Protein AF-A0A8J2PVM7-F1 (afdb_monomer_lite)

Organism: NCBI:txid39272

Radius of gyration: 20.62 Å; chains: 1; bounding box: 39×61×53 Å

Foldseek 3Di:
DDDDDPDDFFFKKWKWFDDDPDDDPDPDPDDPDPDPQDPQLLVCVVVVPPPSVCVVPVLCVDDDDPVCPVVNVVSVVSVVVSVVVVLVCVVDDPPWDWDDDDRMTMTTDGPQVVRPPHDDFQDKDWDAPDPVSPDIDITTGHDMGTD

pLDDT: mean 78.91, std 15.18, range [33.22, 93.75]

Sequence (147 aa):
MKKQLPTINKENVIVFPAPRHDRAPFFVPHRIGSSMVPPEVRESFRQQSLRLLLKLHPSLLQELYSGNYVNRFKISLWFEEVQNEIMRSEYDLQGVVLQSSEDCYSITVPGLKEFHPPVRTGDIVNIYRSPNYKEMFEGPIKKIILD

Secondary structure (DS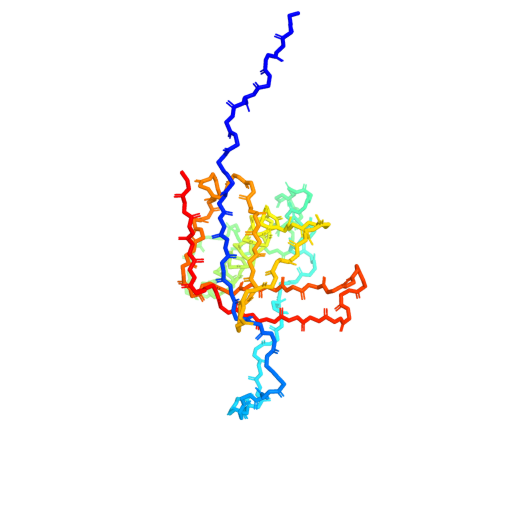SP, 8-state):
----------EEEEEEE---S-------S-PPPS----HHHHHHHHTT-HHHHHHH-GGGGSPP-HHHHHHHHHHHHHHHHHHHHHHHHTT---SPPPEEETTEEEEEEETGGGSSSPP-TT-EEEEESSTT--SEEEEE--EEE--

Structure (mmCIF, N/CA/C/O backbone):
data_AF-A0A8J2PVM7-F1
#
_entry.id   AF-A0A8J2PVM7-F1
#
loop_
_atom_site.group_PDB
_atom_site.id
_atom_site.type_symbol
_atom_site.label_atom_id
_atom_site.label_alt_id
_atom_site.label_comp_id
_atom_site.label_asym_id
_atom_site.label_entity_id
_atom_site.label_seq_id
_atom_site.pdbx_PDB_ins_code
_atom_site.Cartn_x
_atom_site.Cartn_y
_atom_site.Cartn_z
_atom_site.occupancy
_atom_site.B_iso_or_equiv
_atom_site.auth_seq_id
_atom_site.auth_comp_id
_atom_site.auth_asym_id
_atom_site.auth_atom_id
_atom_site.pdbx_PDB_model_num
ATOM 1 N N . MET A 1 1 ? -1.411 35.392 10.526 1.00 38.38 1 MET A N 1
ATOM 2 C CA . MET A 1 1 ? -2.775 34.879 10.265 1.00 38.38 1 MET A CA 1
ATOM 3 C C . MET A 1 1 ? -2.869 33.481 10.854 1.00 38.38 1 MET A C 1
ATOM 5 O O . MET A 1 1 ? -2.134 32.607 10.415 1.00 38.38 1 MET A O 1
ATOM 9 N N . LYS A 1 2 ? -3.670 33.290 11.909 1.00 33.22 2 LYS A N 1
ATOM 10 C CA . LYS A 1 2 ? -3.870 31.978 12.540 1.00 33.22 2 LYS A CA 1
ATOM 11 C C . LYS A 1 2 ? -4.691 31.117 11.575 1.00 33.22 2 LYS A C 1
ATOM 13 O O . LYS A 1 2 ? -5.860 31.417 11.361 1.00 33.22 2 LYS A O 1
ATOM 18 N N . LYS A 1 3 ? -4.079 30.104 10.954 1.00 36.62 3 LYS A N 1
ATOM 19 C CA . LYS A 1 3 ? -4.833 29.071 10.234 1.00 36.62 3 LYS A CA 1
ATOM 20 C C . LYS A 1 3 ? -5.596 28.270 11.289 1.00 36.62 3 LYS A C 1
ATOM 22 O O . LYS A 1 3 ? -4.975 27.650 12.148 1.00 36.62 3 LYS A O 1
ATOM 27 N N . GLN A 1 4 ? -6.922 28.374 11.273 1.00 35.84 4 GLN A N 1
ATOM 28 C CA . GLN A 1 4 ? -7.790 27.478 12.030 1.00 35.84 4 GLN A CA 1
ATOM 29 C C . GLN A 1 4 ? -7.511 26.045 11.563 1.00 35.84 4 GLN A C 1
ATOM 31 O O . GLN A 1 4 ? -7.456 25.791 10.359 1.00 35.84 4 GLN A O 1
ATOM 36 N N . LEU A 1 5 ? -7.289 25.141 12.520 1.00 36.78 5 LEU A N 1
ATOM 37 C CA . LEU A 1 5 ? -7.295 23.706 12.256 1.00 36.78 5 LEU A CA 1
ATOM 38 C C . LEU A 1 5 ? -8.677 23.313 11.710 1.00 36.78 5 LEU A C 1
ATOM 40 O O . LEU A 1 5 ? -9.678 23.832 12.214 1.00 36.78 5 LEU A O 1
ATOM 44 N N . PRO A 1 6 ? -8.768 22.407 10.723 1.00 35.31 6 PRO A N 1
ATOM 45 C CA . PRO A 1 6 ? -10.048 21.830 10.359 1.00 35.31 6 PRO A CA 1
ATOM 46 C C . PRO A 1 6 ? -10.500 20.902 11.494 1.00 35.31 6 PRO A C 1
ATOM 48 O O . PRO A 1 6 ? -10.046 19.771 11.625 1.00 35.31 6 PRO A O 1
ATOM 51 N N . THR A 1 7 ? -11.385 21.408 12.348 1.00 42.44 7 THR A N 1
ATOM 52 C CA . THR A 1 7 ? -12.120 20.608 13.326 1.00 42.44 7 THR A CA 1
ATOM 53 C C . THR A 1 7 ? -13.313 19.966 12.631 1.00 42.44 7 THR A C 1
ATOM 55 O O . THR A 1 7 ? -14.337 20.627 12.515 1.00 42.44 7 THR A O 1
ATOM 58 N N . ILE A 1 8 ? -13.199 18.699 12.216 1.00 37.78 8 ILE A N 1
ATOM 59 C CA . ILE A 1 8 ? -14.285 17.705 12.303 1.00 37.78 8 ILE A CA 1
ATOM 60 C C . ILE A 1 8 ? -13.635 16.324 12.508 1.00 37.78 8 ILE A C 1
ATOM 62 O O . ILE A 1 8 ? -13.218 15.677 11.551 1.00 37.78 8 ILE A O 1
ATOM 66 N N . ASN A 1 9 ? -13.560 15.869 13.763 1.00 45.38 9 ASN A N 1
ATOM 67 C CA . ASN A 1 9 ? -13.312 14.465 14.096 1.00 45.38 9 ASN A CA 1
ATOM 68 C C . ASN A 1 9 ? -14.478 13.631 13.548 1.00 45.38 9 ASN A C 1
ATOM 70 O O . ASN A 1 9 ? -15.544 13.590 14.156 1.00 45.38 9 ASN A O 1
ATOM 74 N N . LYS A 1 10 ? -14.295 13.003 12.385 1.00 49.62 10 LYS A N 1
ATOM 75 C CA . LYS A 1 10 ? -15.110 11.859 11.958 1.00 49.62 10 LYS A CA 1
ATOM 76 C C . LYS A 1 10 ? -14.276 10.618 12.206 1.00 49.62 10 LYS A C 1
ATOM 78 O O . LYS A 1 10 ? -13.448 10.234 11.378 1.00 49.62 10 LYS A O 1
ATOM 83 N N . GLU A 1 11 ? -14.412 10.086 13.406 1.00 58.69 11 GLU A N 1
ATOM 84 C CA . GLU A 1 11 ? -13.709 8.899 13.860 1.00 58.69 11 GLU A CA 1
ATOM 85 C C . GLU A 1 11 ? -14.393 7.681 13.236 1.00 58.69 11 GLU A C 1
ATOM 87 O O . GLU A 1 11 ? -15.442 7.241 13.683 1.00 58.69 11 GLU A O 1
ATOM 92 N N . ASN A 1 12 ? -13.835 7.144 12.149 1.00 74.06 12 ASN A N 1
ATOM 93 C CA . ASN A 1 12 ? -14.433 5.969 11.516 1.00 74.06 12 ASN A CA 1
ATOM 94 C C . ASN A 1 12 ? -13.928 4.721 12.236 1.00 74.06 12 ASN A C 1
ATOM 96 O O . ASN A 1 12 ? -12.720 4.560 12.421 1.00 74.06 12 ASN A O 1
ATOM 100 N N . VAL A 1 13 ? -14.837 3.828 12.620 1.00 78.12 13 VAL A N 1
ATOM 101 C CA . VAL A 1 13 ? -14.477 2.607 13.344 1.00 78.12 13 VAL A CA 1
ATOM 102 C C . VAL A 1 13 ? -14.415 1.438 12.373 1.00 78.12 13 VAL A C 1
ATOM 104 O O . VAL A 1 13 ? -15.412 1.073 11.745 1.00 78.12 13 VAL A O 1
ATOM 107 N N . ILE A 1 14 ? -13.239 0.827 12.264 1.00 81.88 14 ILE A N 1
ATOM 108 C CA . ILE A 1 14 ? -13.032 -0.406 11.504 1.00 81.88 14 ILE A CA 1
ATOM 109 C C . ILE A 1 14 ? -13.081 -1.573 12.476 1.00 81.88 14 ILE A C 1
ATOM 111 O O . ILE A 1 14 ? -12.391 -1.558 13.492 1.00 81.88 14 ILE A O 1
ATOM 115 N N . VAL A 1 15 ? -13.873 -2.592 12.146 1.00 82.81 15 VAL A N 1
ATOM 116 C CA . VAL A 1 15 ? -14.014 -3.818 12.934 1.00 82.81 15 VAL A CA 1
ATOM 117 C C . VAL A 1 15 ? -13.498 -5.007 12.132 1.00 82.81 15 VAL A C 1
ATOM 119 O O . VAL A 1 15 ? -13.909 -5.218 10.988 1.00 82.81 15 VAL A O 1
ATOM 122 N N . PHE A 1 16 ? -12.648 -5.821 12.744 1.00 84.56 16 PHE A N 1
ATOM 123 C CA . PHE A 1 16 ? -12.060 -7.028 12.160 1.00 84.56 16 PHE A CA 1
ATOM 124 C C . PHE A 1 16 ? -12.048 -8.161 13.202 1.00 84.56 16 PHE A C 1
ATOM 126 O O . PHE A 1 16 ? -12.155 -7.896 14.401 1.00 84.56 16 PHE A O 1
ATOM 133 N N . PRO A 1 17 ? -12.008 -9.442 12.787 1.00 79.50 17 PRO A N 1
ATOM 134 C CA . PRO A 1 17 ? -12.032 -10.553 13.734 1.00 79.50 17 PRO A CA 1
ATOM 135 C C . PRO A 1 17 ? -10.797 -10.523 14.634 1.00 79.50 17 PRO A C 1
ATOM 137 O O . PRO A 1 17 ? -9.712 -10.165 14.183 1.00 79.50 17 PRO A O 1
ATOM 140 N N . ALA A 1 18 ? -10.949 -10.935 15.889 1.00 74.62 18 ALA A N 1
ATOM 141 C CA . ALA A 1 18 ? -9.801 -11.180 16.747 1.00 74.62 18 ALA A CA 1
ATOM 142 C C . ALA A 1 18 ? -8.986 -12.384 16.214 1.00 74.62 18 ALA A C 1
ATOM 144 O O . ALA A 1 18 ? -9.563 -13.284 15.588 1.00 74.62 18 ALA A O 1
ATOM 145 N N . PRO A 1 19 ? -7.663 -12.438 16.460 1.00 70.44 19 PRO A N 1
ATOM 146 C CA . PRO A 1 19 ? -6.827 -13.585 16.155 1.00 70.44 19 PRO A CA 1
ATOM 147 C C . PRO A 1 19 ? -7.414 -14.846 16.769 1.00 70.44 19 PRO A C 1
ATOM 149 O O . PRO A 1 19 ? -7.442 -15.010 17.986 1.00 70.44 19 PRO A O 1
ATOM 152 N N . ARG A 1 20 ? -7.872 -15.756 15.912 1.00 61.69 20 ARG A N 1
ATOM 153 C CA . ARG A 1 20 ? -8.180 -17.127 16.307 1.00 61.69 20 ARG A CA 1
ATOM 154 C C . ARG A 1 20 ? -6.917 -17.955 16.097 1.00 61.69 20 ARG A C 1
ATOM 156 O O . ARG A 1 20 ? -6.268 -17.845 15.060 1.00 61.69 20 ARG A O 1
ATOM 163 N N . HIS A 1 21 ? -6.560 -18.779 17.079 1.00 54.72 21 HIS A N 1
ATOM 164 C CA . HIS A 1 21 ? -5.420 -19.699 16.971 1.00 54.72 21 HIS A CA 1
ATOM 165 C C . HIS A 1 21 ? -5.653 -20.841 15.964 1.00 54.72 21 HIS A C 1
ATOM 167 O O . HIS A 1 21 ? -4.729 -21.604 15.674 1.00 54.72 21 HIS A O 1
ATOM 173 N N . ASP A 1 22 ? -6.850 -20.925 15.386 1.00 51.88 22 ASP A N 1
ATOM 174 C CA . ASP A 1 22 ? -7.197 -21.907 14.372 1.00 51.88 22 ASP A CA 1
ATOM 175 C C . ASP A 1 22 ? -6.593 -21.506 13.027 1.00 51.88 22 ASP A C 1
ATOM 177 O O . ASP A 1 22 ? -7.135 -20.702 12.264 1.00 51.88 22 ASP A O 1
ATOM 181 N N . ARG A 1 23 ? -5.424 -22.077 12.728 1.00 50.75 23 ARG A N 1
ATOM 182 C CA . ARG A 1 23 ? -4.840 -22.000 11.390 1.00 50.75 23 ARG A CA 1
ATOM 183 C C . ARG A 1 23 ? -5.774 -22.726 10.427 1.00 50.75 23 ARG A C 1
ATOM 185 O O . ARG A 1 23 ? -5.920 -23.944 10.514 1.00 50.75 23 ARG A O 1
ATOM 192 N N . ALA A 1 24 ? -6.377 -21.991 9.496 1.00 51.09 24 ALA A N 1
ATOM 193 C CA . ALA A 1 24 ? -7.080 -22.609 8.381 1.00 51.09 24 ALA A CA 1
ATOM 194 C C . ALA A 1 24 ? -6.134 -23.595 7.662 1.00 51.09 24 ALA A C 1
ATOM 196 O O . ALA A 1 24 ? -4.955 -23.267 7.469 1.00 51.09 24 ALA A O 1
ATOM 197 N N . PRO A 1 25 ? -6.608 -24.794 7.277 1.00 53.03 25 PRO A N 1
ATOM 198 C CA . PRO A 1 25 ? -5.797 -25.741 6.530 1.00 53.03 25 PRO A CA 1
ATOM 199 C C . PRO A 1 25 ? -5.263 -25.078 5.257 1.00 53.03 25 PRO A C 1
ATOM 201 O O . PRO A 1 25 ? -5.976 -24.411 4.506 1.00 53.03 25 PRO A O 1
ATOM 204 N N . PHE A 1 26 ? -3.956 -25.204 5.070 1.00 55.84 26 PHE A N 1
ATOM 205 C CA . PHE A 1 26 ? -3.198 -24.479 4.064 1.00 55.84 26 PHE A CA 1
ATOM 206 C C . PHE A 1 26 ? -3.164 -25.301 2.770 1.00 55.84 26 PHE A C 1
ATOM 208 O O . PHE A 1 26 ? -2.417 -26.269 2.675 1.00 55.84 26 PHE A O 1
ATOM 215 N N . PHE A 1 27 ? -3.987 -24.946 1.779 1.00 61.53 27 PHE A N 1
ATOM 216 C CA . PHE A 1 27 ? -4.121 -25.729 0.537 1.00 61.53 27 PHE A CA 1
ATOM 217 C C . PHE A 1 27 ? -3.151 -25.326 -0.585 1.00 61.53 27 PHE A C 1
ATOM 219 O O . PHE A 1 27 ? -3.078 -26.012 -1.601 1.00 61.53 27 PHE A O 1
ATOM 226 N N . VAL A 1 28 ? -2.404 -24.225 -0.433 1.00 57.75 28 VAL A N 1
ATOM 227 C CA . VAL A 1 28 ? -1.534 -23.692 -1.496 1.00 57.75 28 VAL A CA 1
ATOM 228 C C . VAL A 1 28 ? -0.068 -23.748 -1.055 1.00 57.75 28 VAL A C 1
ATOM 230 O O . VAL A 1 28 ? 0.381 -22.842 -0.361 1.00 57.75 28 VAL A O 1
ATOM 233 N N . PRO A 1 29 ? 0.705 -24.775 -1.452 1.00 55.66 29 PRO A N 1
ATOM 234 C CA . PRO A 1 29 ? 2.073 -24.990 -0.972 1.00 55.66 29 PRO A CA 1
ATOM 235 C C . PRO A 1 29 ? 3.080 -23.931 -1.443 1.00 55.66 29 PRO A C 1
ATOM 237 O O . PRO A 1 29 ? 4.144 -23.807 -0.848 1.00 55.66 29 PRO A O 1
ATOM 240 N N . HIS A 1 30 ? 2.767 -23.169 -2.495 1.00 52.44 30 HIS A N 1
ATOM 241 C CA . HIS A 1 30 ? 3.607 -22.081 -2.998 1.00 52.44 30 HIS A CA 1
ATOM 242 C C . HIS A 1 30 ? 2.803 -20.787 -3.058 1.00 52.44 30 HIS A C 1
ATOM 244 O O . HIS A 1 30 ? 1.966 -20.598 -3.940 1.00 52.44 30 HIS A O 1
ATOM 250 N N . ARG A 1 31 ? 3.076 -19.877 -2.122 1.00 54.78 31 ARG A N 1
ATOM 251 C CA . ARG A 1 31 ? 2.645 -18.486 -2.257 1.00 54.78 31 ARG A CA 1
ATOM 252 C C . ARG A 1 31 ? 3.566 -17.810 -3.262 1.00 54.78 31 ARG A C 1
ATOM 254 O O . ARG A 1 31 ? 4.782 -17.984 -3.193 1.00 54.78 31 ARG A O 1
ATOM 261 N N . ILE A 1 32 ? 2.990 -17.052 -4.190 1.00 56.12 32 ILE A N 1
ATOM 262 C CA . ILE A 1 32 ? 3.765 -16.114 -5.005 1.00 56.12 32 ILE A CA 1
ATOM 263 C C . ILE A 1 32 ? 4.515 -15.219 -4.008 1.00 56.12 32 ILE A C 1
ATOM 265 O O . ILE A 1 32 ? 3.893 -14.650 -3.111 1.00 56.12 32 ILE A O 1
ATOM 269 N N . GLY A 1 33 ? 5.848 -15.200 -4.080 1.00 56.50 33 GLY A N 1
ATOM 270 C CA . GLY A 1 33 ? 6.675 -14.426 -3.153 1.00 56.50 33 GLY A CA 1
ATOM 271 C C . GLY A 1 33 ? 6.328 -12.935 -3.190 1.00 56.50 33 GLY A C 1
ATOM 272 O O . GLY A 1 33 ? 5.787 -12.443 -4.181 1.00 56.50 33 GLY A O 1
ATOM 273 N N . SER A 1 34 ? 6.649 -12.216 -2.111 1.00 58.75 34 SER A N 1
ATOM 274 C CA . SER A 1 34 ? 6.440 -10.766 -2.022 1.00 58.75 34 SER A CA 1
ATOM 275 C C . SER A 1 34 ? 7.174 -10.058 -3.169 1.00 58.75 34 SER A C 1
ATOM 277 O O . SER A 1 34 ? 8.400 -10.080 -3.217 1.00 58.75 34 SER A O 1
ATOM 279 N N . SER A 1 35 ? 6.402 -9.496 -4.105 1.00 57.41 35 SER A N 1
ATOM 280 C CA . SER A 1 35 ? 6.769 -8.513 -5.141 1.00 57.41 35 SER A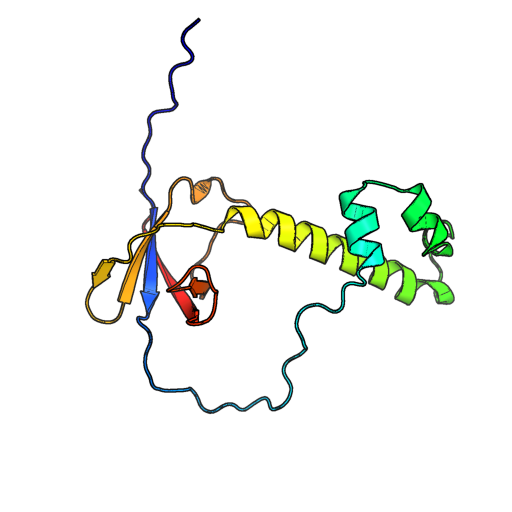 CA 1
ATOM 281 C C . SER A 1 35 ? 8.217 -8.569 -5.675 1.00 57.41 35 SER A C 1
ATOM 283 O O . SER A 1 35 ? 9.133 -7.963 -5.117 1.00 57.41 35 SER A O 1
ATOM 285 N N . MET A 1 36 ? 8.410 -9.201 -6.839 1.00 71.06 36 MET A N 1
ATOM 286 C CA . MET A 1 36 ? 9.674 -9.258 -7.600 1.00 71.06 36 MET A CA 1
ATOM 287 C C . MET A 1 36 ? 10.034 -7.930 -8.307 1.00 71.06 36 MET A C 1
ATOM 289 O O . MET A 1 36 ? 10.473 -7.947 -9.459 1.00 71.06 36 MET A O 1
ATOM 293 N N . VAL A 1 37 ? 9.799 -6.772 -7.679 1.00 84.31 37 VAL A N 1
ATOM 294 C CA . VAL A 1 37 ? 10.220 -5.482 -8.251 1.00 84.31 37 VAL A CA 1
ATOM 295 C C . VAL A 1 37 ? 11.741 -5.355 -8.092 1.00 84.31 37 VAL A C 1
ATOM 297 O O . VAL A 1 37 ? 12.215 -5.371 -6.951 1.00 84.31 37 VAL A O 1
ATOM 300 N N . PRO A 1 38 ? 12.515 -5.201 -9.183 1.00 88.75 38 PRO A N 1
ATOM 301 C CA . PRO A 1 38 ? 13.960 -5.048 -9.091 1.00 88.75 38 PRO A CA 1
ATOM 302 C C . PRO A 1 38 ? 14.354 -3.803 -8.275 1.00 88.75 38 PRO A C 1
ATOM 304 O O . PRO A 1 38 ? 13.728 -2.746 -8.440 1.00 88.75 38 PRO A O 1
ATOM 307 N N . PRO A 1 39 ? 15.389 -3.880 -7.417 1.00 87.94 39 PRO A N 1
ATOM 308 C CA . PRO A 1 39 ? 15.852 -2.744 -6.618 1.00 87.94 39 PRO A CA 1
ATOM 309 C C . PRO A 1 39 ? 16.183 -1.505 -7.456 1.00 87.94 39 PRO A C 1
ATOM 311 O O . PRO A 1 39 ? 15.933 -0.378 -7.034 1.00 87.94 39 PRO A O 1
ATOM 314 N N . GLU A 1 40 ? 16.694 -1.702 -8.667 1.00 86.88 40 GLU A N 1
ATOM 315 C CA . GLU A 1 40 ? 17.076 -0.628 -9.577 1.00 86.88 40 GLU A CA 1
ATOM 316 C C . GLU A 1 40 ? 15.858 0.156 -10.078 1.00 86.88 40 GLU A C 1
ATOM 318 O O . GLU A 1 40 ? 15.928 1.375 -10.235 1.00 86.88 40 GLU A O 1
ATOM 323 N N . VAL A 1 41 ? 14.720 -0.520 -10.278 1.00 87.31 41 VAL A N 1
ATOM 324 C CA . VAL A 1 41 ? 13.458 0.129 -10.659 1.00 87.31 41 VAL A CA 1
ATOM 325 C C . VAL A 1 41 ? 12.947 0.985 -9.504 1.00 87.31 41 VAL A C 1
ATOM 327 O O . VAL A 1 41 ? 12.600 2.148 -9.716 1.00 87.31 41 VAL A O 1
ATOM 330 N N . ARG A 1 42 ? 12.994 0.461 -8.271 1.00 88.38 42 ARG A N 1
ATOM 331 C CA . ARG A 1 42 ? 12.627 1.212 -7.055 1.00 88.38 42 ARG A CA 1
ATOM 332 C C . ARG A 1 42 ? 13.478 2.462 -6.890 1.00 88.38 42 ARG A C 1
ATOM 334 O O . ARG A 1 42 ? 12.948 3.533 -6.607 1.00 88.38 42 ARG A O 1
ATOM 341 N N . GLU A 1 43 ? 14.784 2.338 -7.096 1.00 88.38 43 GLU A N 1
ATOM 342 C CA . GLU A 1 43 ? 15.697 3.470 -6.978 1.00 88.38 43 GLU A CA 1
ATOM 343 C C . GLU A 1 43 ? 15.479 4.496 -8.094 1.00 88.38 43 GLU A C 1
ATOM 345 O O . GLU A 1 43 ? 15.439 5.696 -7.831 1.00 88.38 43 GLU A O 1
ATOM 350 N N . SER A 1 44 ? 15.233 4.041 -9.328 1.00 89.12 44 SER A N 1
ATOM 351 C CA . SER A 1 44 ? 14.887 4.931 -10.443 1.00 89.12 44 SER A CA 1
ATOM 352 C C . SER A 1 44 ? 13.622 5.745 -10.167 1.00 89.12 44 SER A C 1
ATOM 354 O O . SER A 1 44 ? 13.579 6.938 -10.480 1.00 89.12 44 SER A O 1
ATOM 356 N N . PHE A 1 45 ? 12.627 5.118 -9.529 1.00 87.25 45 PHE A N 1
ATOM 357 C CA . PHE A 1 45 ? 11.384 5.760 -9.127 1.00 87.25 45 PHE A CA 1
ATOM 358 C C . PHE A 1 45 ? 11.616 6.775 -8.004 1.00 87.25 45 PHE A C 1
ATOM 360 O O . PHE A 1 45 ? 11.199 7.925 -8.121 1.00 87.25 45 PHE A O 1
ATOM 367 N N . ARG A 1 46 ? 12.353 6.381 -6.955 1.00 86.88 46 ARG A N 1
ATOM 368 C CA . ARG A 1 46 ? 12.712 7.244 -5.817 1.00 86.88 46 ARG A CA 1
ATOM 369 C C . ARG A 1 46 ? 13.459 8.502 -6.262 1.00 86.88 46 ARG A C 1
ATOM 371 O O . ARG A 1 46 ? 13.178 9.587 -5.769 1.00 86.88 46 ARG A O 1
ATOM 378 N N . GLN A 1 47 ? 14.396 8.357 -7.197 1.00 89.44 47 GLN A N 1
ATOM 379 C CA . GLN A 1 47 ? 15.185 9.465 -7.742 1.00 89.44 47 GLN A CA 1
ATOM 380 C C . GLN A 1 47 ? 14.445 10.274 -8.819 1.00 89.44 47 GLN A C 1
ATOM 382 O O . GLN A 1 47 ? 14.998 11.256 -9.311 1.00 89.44 47 GLN A O 1
ATOM 387 N N . GLN A 1 48 ? 13.247 9.844 -9.242 1.00 85.94 48 GLN A N 1
ATOM 388 C CA . GLN A 1 48 ? 12.507 10.408 -10.380 1.00 85.94 48 GLN A CA 1
ATOM 389 C C . GLN A 1 48 ? 13.379 10.545 -11.650 1.00 85.94 48 GLN A C 1
ATOM 391 O O . GLN A 1 48 ? 13.249 11.486 -12.435 1.00 85.94 48 GLN A O 1
ATOM 396 N N . SER A 1 49 ? 14.303 9.599 -11.862 1.00 88.50 49 SER A N 1
ATOM 397 C CA . SER A 1 49 ? 15.345 9.702 -12.888 1.00 88.50 49 SER A CA 1
ATOM 398 C C . SER A 1 49 ? 14.984 8.919 -14.144 1.00 88.50 49 SER A C 1
ATOM 400 O O . SER A 1 49 ? 15.344 7.750 -14.318 1.00 88.50 49 SER A O 1
ATOM 402 N N . LEU A 1 50 ? 14.336 9.609 -15.083 1.00 85.12 50 LEU A N 1
ATOM 403 C CA . LEU A 1 50 ? 14.032 9.063 -16.407 1.00 85.12 50 LEU A CA 1
ATOM 404 C C . LEU A 1 50 ? 15.306 8.609 -17.142 1.00 85.12 50 LEU A C 1
ATOM 406 O O . LEU A 1 50 ? 15.308 7.584 -17.814 1.00 85.12 50 LEU A O 1
ATOM 410 N N . ARG A 1 51 ? 16.434 9.307 -16.960 1.00 86.56 51 ARG A N 1
ATOM 411 C CA . ARG A 1 51 ? 17.719 8.928 -17.571 1.00 86.56 51 ARG A CA 1
ATOM 412 C C . ARG A 1 51 ? 18.238 7.580 -17.062 1.00 86.56 51 ARG A C 1
ATOM 414 O O . ARG A 1 51 ? 18.734 6.787 -17.862 1.00 86.56 51 ARG A O 1
ATOM 421 N N . LEU A 1 52 ? 18.163 7.330 -15.754 1.00 86.75 52 LEU A N 1
ATOM 422 C CA . LEU A 1 52 ? 18.604 6.064 -15.161 1.00 86.75 52 LEU A CA 1
ATOM 423 C C . LEU A 1 52 ? 17.698 4.920 -15.616 1.00 86.75 52 LEU A C 1
ATOM 425 O O . LEU A 1 52 ? 18.194 3.876 -16.035 1.00 86.75 52 LEU A O 1
ATOM 429 N N . LEU A 1 53 ? 16.388 5.161 -15.631 1.00 85.38 53 LEU A N 1
ATOM 430 C CA . LEU A 1 53 ? 15.411 4.208 -16.136 1.00 85.38 53 LEU A CA 1
ATOM 431 C C . LEU A 1 53 ? 15.688 3.819 -17.596 1.00 85.38 53 LEU A C 1
ATOM 433 O O . LEU A 1 53 ? 15.781 2.638 -17.915 1.00 85.38 53 LEU A O 1
ATOM 437 N N . LEU A 1 54 ? 15.877 4.800 -18.479 1.00 88.62 54 LEU A N 1
ATOM 438 C CA . LEU A 1 54 ? 16.143 4.541 -19.895 1.00 88.62 54 LEU A CA 1
ATOM 439 C C . LEU A 1 54 ? 17.490 3.851 -20.139 1.00 88.62 54 LEU A C 1
ATOM 441 O O . LEU A 1 54 ? 17.620 3.087 -21.092 1.00 88.62 54 LEU A O 1
ATOM 445 N N . LYS A 1 55 ? 18.480 4.081 -19.268 1.00 89.50 55 LYS A N 1
ATOM 446 C CA . LYS A 1 55 ? 19.758 3.359 -19.302 1.00 89.50 55 LYS A CA 1
ATOM 447 C C . LYS A 1 55 ? 19.577 1.871 -18.979 1.00 89.50 55 LYS A C 1
ATOM 449 O O . LYS A 1 55 ? 20.229 1.042 -19.604 1.00 89.50 55 LYS A O 1
ATOM 454 N N . LEU A 1 56 ? 18.722 1.542 -18.010 1.00 87.50 56 LEU A N 1
ATOM 455 C CA . LEU A 1 56 ? 18.445 0.160 -17.597 1.00 87.50 56 LEU A CA 1
ATOM 456 C C . LEU A 1 56 ? 17.481 -0.556 -18.552 1.00 87.50 56 LEU A C 1
ATOM 458 O O . LEU A 1 56 ? 17.610 -1.754 -18.800 1.00 87.50 56 LEU A O 1
ATOM 462 N N . HIS A 1 57 ? 16.518 0.184 -19.096 1.00 89.25 57 HIS A N 1
ATOM 463 C CA . HIS A 1 57 ? 15.424 -0.342 -19.899 1.00 89.25 57 HIS A CA 1
ATOM 464 C C . HIS A 1 57 ? 15.255 0.447 -21.207 1.00 89.25 57 HIS A C 1
ATOM 466 O O . HIS A 1 57 ? 14.264 1.161 -21.391 1.00 89.25 57 HIS A O 1
ATOM 472 N N . PRO A 1 58 ? 16.183 0.288 -22.169 1.00 88.06 58 PRO A N 1
ATOM 473 C CA . PRO A 1 58 ? 16.149 1.027 -23.433 1.00 88.06 58 PRO A CA 1
ATOM 474 C C . PRO A 1 58 ? 14.919 0.702 -24.291 1.00 88.06 58 PRO A C 1
ATOM 476 O O . PRO A 1 58 ? 14.509 1.517 -25.115 1.00 88.06 58 PRO A O 1
ATOM 479 N N . SER A 1 59 ? 14.272 -0.451 -24.075 1.00 85.31 59 SER A N 1
ATOM 480 C CA . SER A 1 59 ? 13.033 -0.827 -24.768 1.00 85.31 59 SER A CA 1
ATOM 481 C C . SER A 1 59 ? 11.873 0.140 -24.520 1.00 85.31 59 SER A C 1
ATOM 483 O O . SER A 1 59 ? 10.915 0.126 -25.283 1.00 85.31 59 SER A O 1
ATOM 485 N N . LEU A 1 60 ? 11.940 0.978 -23.479 1.00 86.25 60 LEU A N 1
ATOM 486 C CA . LEU A 1 60 ? 10.935 2.012 -23.222 1.00 86.25 60 LEU A CA 1
ATOM 487 C C . LEU A 1 60 ? 10.948 3.139 -24.268 1.00 86.25 60 LEU A C 1
ATOM 489 O O . LEU A 1 60 ? 9.917 3.775 -24.458 1.00 86.25 60 LEU A O 1
ATOM 493 N N . LEU A 1 61 ? 12.078 3.366 -24.953 1.00 87.81 61 LEU A N 1
ATOM 494 C CA . LEU A 1 61 ? 12.194 4.349 -26.044 1.00 87.81 61 LEU A CA 1
ATOM 495 C C . LEU A 1 61 ? 11.707 3.816 -27.392 1.00 87.81 61 LEU A C 1
ATOM 497 O O . LEU A 1 61 ? 11.504 4.589 -28.322 1.00 87.81 61 LEU A O 1
ATOM 501 N N . GLN A 1 62 ? 11.571 2.499 -27.519 1.00 88.81 62 GLN A N 1
ATOM 502 C CA . GLN A 1 62 ? 11.144 1.868 -28.758 1.00 88.81 62 GLN A CA 1
ATOM 503 C C . GLN A 1 62 ? 9.620 1.898 -28.857 1.00 88.81 62 GLN A C 1
ATOM 505 O O . GLN A 1 62 ? 8.920 1.723 -27.855 1.00 88.81 62 GLN A O 1
ATOM 510 N N . GLU A 1 63 ? 9.094 2.041 -30.073 1.00 90.94 63 GLU A N 1
ATOM 511 C CA . GLU A 1 63 ? 7.669 1.823 -30.331 1.00 90.94 63 GLU A CA 1
ATOM 512 C C . GLU A 1 63 ? 7.242 0.427 -29.866 1.00 90.94 63 GLU A C 1
ATOM 514 O O . GLU A 1 63 ? 8.052 -0.498 -29.784 1.00 90.94 63 GLU A O 1
ATOM 519 N N . LEU A 1 64 ? 5.979 0.279 -29.470 1.00 92.06 64 LEU A N 1
ATOM 520 C CA . LEU A 1 64 ? 5.474 -0.998 -28.979 1.00 92.06 64 LEU A CA 1
ATOM 521 C C . LEU A 1 64 ? 5.312 -1.966 -30.158 1.00 92.06 64 LEU A C 1
ATOM 523 O O . LEU A 1 64 ? 4.566 -1.685 -31.090 1.00 92.06 64 LEU A O 1
ATOM 527 N N . TYR A 1 65 ? 5.966 -3.122 -30.092 1.00 93.56 65 TYR A N 1
ATOM 528 C CA . TYR A 1 65 ? 5.800 -4.219 -31.045 1.00 93.56 65 TYR A CA 1
ATOM 529 C C . TYR A 1 65 ? 5.812 -5.564 -30.313 1.00 93.56 65 TYR A C 1
ATOM 531 O O . TYR A 1 65 ? 6.187 -5.658 -29.144 1.00 93.56 65 TYR A O 1
ATOM 539 N N . SER A 1 66 ? 5.406 -6.634 -30.996 1.00 93.75 66 SER A N 1
ATOM 540 C CA . SER A 1 66 ? 5.254 -7.969 -30.394 1.00 93.75 66 SER A CA 1
ATOM 541 C C . SER A 1 66 ? 6.503 -8.452 -29.642 1.00 93.75 66 SER A C 1
ATOM 543 O O . SER A 1 66 ? 6.383 -9.038 -28.569 1.00 93.75 66 SER A O 1
ATOM 545 N N . GLY A 1 67 ? 7.699 -8.151 -30.155 1.00 92.56 67 GLY A N 1
ATOM 546 C CA . GLY A 1 67 ? 8.969 -8.559 -29.553 1.00 92.56 67 GLY A CA 1
ATOM 547 C C . GLY A 1 67 ? 9.373 -7.786 -28.293 1.00 92.56 67 GLY A C 1
ATOM 548 O O . GLY A 1 67 ? 10.104 -8.334 -27.473 1.00 92.56 67 GLY A O 1
ATOM 549 N N . ASN A 1 68 ? 8.887 -6.554 -28.086 1.00 92.94 68 ASN A N 1
ATOM 550 C CA . ASN A 1 68 ? 9.170 -5.784 -26.865 1.00 92.94 68 ASN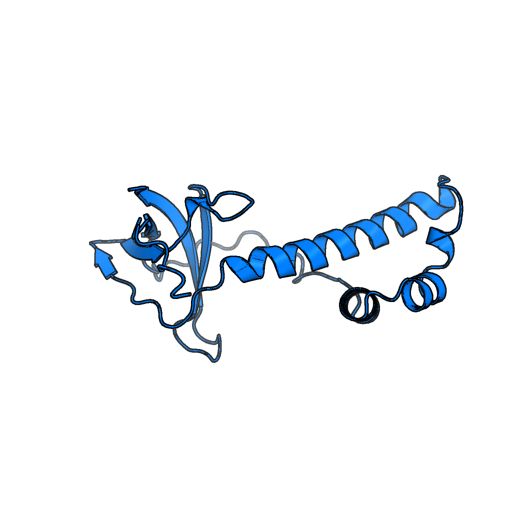 A CA 1
ATOM 551 C C . ASN A 1 68 ? 7.974 -5.668 -25.905 1.00 92.94 68 ASN A C 1
ATOM 553 O O . ASN A 1 68 ? 8.144 -5.158 -24.796 1.00 92.94 68 ASN A O 1
ATOM 557 N N . TYR A 1 69 ? 6.804 -6.181 -26.299 1.00 92.56 69 TYR A N 1
ATOM 558 C CA . TYR A 1 69 ? 5.554 -6.114 -25.545 1.00 92.56 69 TYR A CA 1
ATOM 559 C C . TYR A 1 69 ? 5.718 -6.579 -24.095 1.00 92.56 69 TYR A C 1
ATOM 561 O O . TYR A 1 69 ? 5.518 -5.798 -23.164 1.00 92.56 69 TYR A O 1
ATOM 569 N N . VAL A 1 70 ? 6.162 -7.824 -23.898 1.00 91.62 70 VAL A N 1
ATOM 570 C CA . VAL A 1 70 ? 6.292 -8.425 -22.560 1.00 91.62 70 VAL A CA 1
ATOM 571 C C . VAL A 1 70 ? 7.216 -7.595 -21.674 1.00 91.62 70 VAL A C 1
ATOM 573 O O . VAL A 1 70 ? 6.885 -7.325 -20.524 1.00 91.62 70 VAL A O 1
ATOM 576 N N . ASN A 1 71 ? 8.358 -7.154 -22.207 1.00 90.06 71 ASN A N 1
ATOM 577 C CA . ASN A 1 71 ? 9.327 -6.403 -21.418 1.00 90.06 71 ASN A CA 1
ATOM 578 C C . ASN A 1 71 ? 8.793 -5.018 -21.032 1.00 90.06 71 ASN A C 1
ATOM 580 O O . ASN A 1 71 ? 8.902 -4.626 -19.874 1.00 90.06 71 ASN A O 1
ATOM 584 N N . ARG A 1 72 ? 8.171 -4.291 -21.972 1.00 90.25 72 ARG A N 1
ATOM 585 C CA . ARG A 1 72 ? 7.608 -2.959 -21.703 1.00 90.25 72 ARG A CA 1
ATOM 586 C C . ARG A 1 72 ? 6.503 -3.012 -20.651 1.00 90.25 72 ARG A C 1
ATOM 588 O O . ARG A 1 72 ? 6.575 -2.262 -19.684 1.00 90.25 72 ARG A O 1
ATOM 595 N N . PHE A 1 73 ? 5.540 -3.922 -20.797 1.00 90.81 73 PHE A N 1
ATOM 596 C CA . PHE A 1 73 ? 4.454 -4.062 -19.825 1.00 90.81 73 PHE A CA 1
ATOM 597 C C . PHE A 1 73 ? 4.953 -4.542 -18.464 1.00 90.81 73 PHE A C 1
ATOM 599 O O . PHE A 1 73 ? 4.509 -4.030 -17.445 1.00 90.81 73 PHE A O 1
ATOM 606 N N . LYS A 1 74 ? 5.927 -5.456 -18.423 1.00 90.81 74 LYS A N 1
ATOM 607 C CA . LYS A 1 74 ? 6.557 -5.886 -17.168 1.00 90.81 74 LYS A CA 1
ATOM 608 C C . LYS A 1 74 ? 7.180 -4.714 -16.405 1.00 90.81 74 LYS A C 1
ATOM 610 O O . LYS A 1 74 ? 6.996 -4.616 -15.198 1.00 90.81 74 LYS A O 1
ATOM 615 N N . ILE A 1 75 ? 7.877 -3.817 -17.105 1.00 90.31 75 ILE A N 1
ATOM 616 C CA . ILE A 1 75 ? 8.456 -2.618 -16.489 1.00 90.31 75 ILE A CA 1
ATOM 617 C C . ILE A 1 75 ? 7.358 -1.667 -16.001 1.00 90.31 75 ILE A C 1
ATOM 619 O O . ILE A 1 75 ? 7.447 -1.173 -14.881 1.00 90.31 75 ILE A O 1
ATOM 623 N N . SER A 1 76 ? 6.309 -1.440 -16.797 1.00 88.62 76 SER A N 1
ATOM 624 C CA . SER A 1 76 ? 5.156 -0.633 -16.376 1.00 88.62 76 SER A CA 1
ATOM 625 C C . SER A 1 76 ? 4.489 -1.190 -15.115 1.00 88.62 76 SER A C 1
ATOM 627 O O . SER A 1 76 ? 4.268 -0.434 -14.175 1.00 88.62 76 SER A O 1
ATOM 629 N N . LEU A 1 77 ? 4.270 -2.506 -15.039 1.00 91.50 77 LEU A N 1
ATOM 630 C CA . LEU A 1 77 ? 3.700 -3.165 -13.858 1.00 91.50 77 LEU A CA 1
ATOM 631 C C . LEU A 1 77 ? 4.574 -2.987 -12.612 1.00 91.50 77 LEU A C 1
ATOM 633 O O . LEU A 1 77 ? 4.058 -2.820 -11.513 1.00 91.50 77 LEU A O 1
ATOM 637 N N . TRP A 1 78 ? 5.901 -2.988 -12.759 1.00 91.50 78 TRP A N 1
ATOM 638 C CA . TRP A 1 78 ? 6.792 -2.699 -11.636 1.00 91.50 78 TRP A CA 1
ATOM 639 C C . TRP A 1 78 ? 6.645 -1.271 -11.118 1.00 91.50 78 TRP A C 1
ATOM 641 O O . TRP A 1 78 ? 6.682 -1.062 -9.908 1.00 91.50 78 TRP A O 1
ATOM 651 N N . PHE A 1 79 ? 6.466 -0.296 -12.009 1.00 88.75 79 PHE A N 1
ATOM 652 C CA . PHE A 1 79 ? 6.202 1.083 -11.604 1.00 88.75 79 PHE A CA 1
ATOM 653 C C . PHE A 1 79 ? 4.852 1.238 -10.918 1.00 88.75 79 PHE A C 1
ATOM 655 O O . PHE A 1 79 ? 4.769 1.919 -9.899 1.00 88.75 79 PHE A O 1
ATOM 662 N N . GLU A 1 80 ? 3.821 0.582 -11.446 1.00 90.56 80 GLU A N 1
ATOM 663 C CA . GLU A 1 80 ? 2.503 0.539 -10.818 1.00 90.56 80 GLU A CA 1
ATOM 664 C C . GLU A 1 80 ? 2.576 -0.081 -9.419 1.00 90.56 80 GLU A C 1
ATOM 666 O O . GLU A 1 80 ? 2.017 0.484 -8.486 1.00 90.56 80 GLU A O 1
ATOM 671 N N . GLU A 1 81 ? 3.327 -1.171 -9.228 1.00 90.56 81 GLU A N 1
ATOM 672 C CA . GLU A 1 81 ? 3.494 -1.782 -7.904 1.00 90.56 81 GLU A CA 1
ATOM 673 C C . GLU A 1 81 ? 4.200 -0.838 -6.919 1.00 90.56 81 GLU A C 1
ATOM 675 O O . GLU A 1 81 ? 3.724 -0.666 -5.799 1.00 90.56 81 GLU A O 1
ATOM 680 N N . VAL A 1 82 ? 5.286 -0.166 -7.327 1.00 89.25 82 VAL A N 1
ATOM 681 C CA . VAL A 1 82 ? 5.984 0.808 -6.461 1.00 89.25 82 VAL A CA 1
ATOM 682 C C . VAL A 1 82 ? 5.075 1.980 -6.100 1.00 89.25 82 VAL A C 1
ATOM 684 O O . VAL A 1 82 ? 5.035 2.397 -4.943 1.00 89.25 82 VAL A O 1
ATOM 687 N N . GLN A 1 83 ? 4.321 2.503 -7.067 1.00 88.50 83 GLN A N 1
ATOM 688 C CA . GLN A 1 83 ? 3.358 3.567 -6.809 1.00 88.50 83 GLN A CA 1
ATOM 689 C C . GLN A 1 83 ? 2.254 3.097 -5.853 1.00 88.50 83 GLN A C 1
ATOM 691 O O . GLN A 1 83 ? 1.911 3.817 -4.918 1.00 88.50 83 GLN A O 1
ATOM 696 N N . ASN A 1 84 ? 1.730 1.887 -6.052 1.00 87.94 84 ASN A N 1
ATOM 697 C CA . ASN A 1 84 ? 0.714 1.291 -5.190 1.00 87.94 84 ASN A CA 1
ATOM 698 C C . ASN A 1 84 ? 1.235 1.053 -3.772 1.00 87.94 84 ASN A C 1
ATOM 700 O O . ASN A 1 84 ? 0.485 1.208 -2.817 1.00 87.94 84 ASN A O 1
ATOM 704 N N . GLU A 1 85 ? 2.498 0.670 -3.595 1.00 86.88 85 GLU A N 1
ATOM 705 C CA . GLU A 1 85 ? 3.124 0.578 -2.272 1.00 86.88 85 GLU A CA 1
ATOM 706 C C . GLU A 1 85 ? 3.192 1.938 -1.574 1.00 86.88 85 GLU A C 1
ATOM 708 O O . GLU A 1 85 ? 2.842 2.034 -0.401 1.00 86.88 85 GLU A O 1
ATOM 713 N N . ILE A 1 86 ? 3.576 2.997 -2.291 1.00 86.06 86 ILE A N 1
ATOM 714 C CA . ILE A 1 86 ? 3.615 4.357 -1.736 1.00 86.06 86 ILE A CA 1
ATOM 715 C C . ILE A 1 86 ? 2.209 4.817 -1.353 1.00 86.06 86 ILE A C 1
ATOM 717 O O . ILE A 1 86 ? 2.008 5.274 -0.234 1.00 86.06 86 ILE A O 1
ATOM 721 N N . MET A 1 87 ? 1.223 4.637 -2.233 1.00 86.06 87 MET A N 1
ATOM 722 C CA . MET A 1 87 ? -0.171 4.962 -1.920 1.00 86.06 87 MET A CA 1
ATOM 723 C C . MET A 1 87 ? -0.686 4.140 -0.729 1.00 86.06 87 MET A C 1
ATOM 725 O O . MET A 1 87 ? -1.330 4.683 0.160 1.00 86.06 87 MET A O 1
ATOM 729 N N . ARG A 1 88 ? -0.362 2.840 -0.653 1.00 85.31 88 ARG A N 1
ATOM 730 C CA . ARG A 1 88 ? -0.750 1.975 0.476 1.00 85.31 88 ARG A CA 1
ATOM 731 C C . ARG A 1 88 ? -0.096 2.375 1.801 1.00 85.31 88 ARG A C 1
ATOM 733 O O . ARG A 1 88 ? -0.678 2.104 2.844 1.00 85.31 88 ARG A O 1
ATOM 740 N N . SER A 1 89 ? 1.053 3.046 1.778 1.00 86.50 89 SER A N 1
ATOM 741 C CA . SER A 1 89 ? 1.677 3.543 3.011 1.00 86.50 89 SER A CA 1
ATOM 742 C C . SER A 1 89 ? 0.862 4.644 3.701 1.00 86.50 89 SER A C 1
ATOM 744 O O . SER A 1 89 ? 1.009 4.853 4.900 1.00 86.50 89 SER A O 1
ATOM 746 N N . GLU A 1 90 ? -0.052 5.314 2.989 1.00 84.88 90 GLU A N 1
ATOM 747 C CA . GLU A 1 90 ? -0.953 6.312 3.587 1.00 84.88 90 GLU A CA 1
ATOM 748 C C . GLU A 1 90 ? -1.933 5.690 4.598 1.00 84.88 90 GLU A C 1
ATOM 750 O O . GLU A 1 90 ? -2.411 6.377 5.497 1.00 84.88 90 GLU A O 1
ATOM 755 N N . TYR A 1 91 ? -2.194 4.384 4.486 1.00 87.25 91 TYR A N 1
ATOM 756 C CA . TYR A 1 91 ? -3.087 3.630 5.370 1.00 87.25 91 TYR A CA 1
ATOM 757 C C . TYR A 1 91 ? -2.363 3.099 6.615 1.00 87.25 91 TYR A C 1
ATOM 759 O O . TYR A 1 91 ? -3.011 2.548 7.509 1.00 87.25 91 TYR A O 1
ATOM 767 N N . ASP A 1 92 ? -1.036 3.241 6.685 1.00 88.06 92 ASP A N 1
ATOM 768 C CA . ASP A 1 92 ? -0.248 2.742 7.804 1.00 88.06 92 ASP A CA 1
ATOM 769 C C . ASP A 1 92 ? -0.473 3.615 9.042 1.00 88.06 92 ASP A C 1
ATOM 771 O O . ASP A 1 92 ? -0.140 4.801 9.088 1.00 88.06 92 ASP A O 1
ATOM 775 N N . LEU A 1 93 ? -1.009 3.000 10.095 1.00 87.62 93 LEU A N 1
ATOM 776 C CA . LEU A 1 93 ? -1.241 3.648 11.382 1.00 87.62 93 LEU A CA 1
ATOM 777 C C . LEU A 1 93 ? -0.285 3.092 12.436 1.00 87.62 93 LEU A C 1
ATOM 779 O O . LEU A 1 93 ? -0.105 1.882 12.568 1.00 87.62 93 LEU A O 1
ATOM 783 N N . GLN A 1 94 ? 0.295 3.986 13.235 1.00 87.50 94 GLN A N 1
ATOM 784 C CA . GLN A 1 94 ? 1.179 3.636 14.347 1.00 87.50 94 GLN A CA 1
ATOM 785 C C . GLN A 1 94 ? 0.589 4.095 15.679 1.00 87.50 94 GLN A C 1
ATOM 787 O O . GLN A 1 94 ? -0.134 5.085 15.744 1.00 87.50 94 GLN A O 1
ATOM 792 N N . GLY A 1 95 ? 0.907 3.373 16.759 1.00 84.94 95 GLY A N 1
ATOM 793 C CA . GLY A 1 95 ? 0.449 3.728 18.109 1.00 84.94 95 GLY A CA 1
ATOM 794 C C . GLY A 1 95 ? -1.064 3.601 18.319 1.00 84.94 95 GLY A C 1
ATOM 795 O O . GLY A 1 95 ? -1.603 4.184 19.255 1.00 84.94 95 GLY A O 1
ATOM 796 N N . VAL A 1 96 ? -1.751 2.852 17.454 1.00 86.38 96 VAL A N 1
ATOM 797 C CA . VAL A 1 96 ? -3.194 2.608 17.546 1.00 86.38 96 VAL A CA 1
ATOM 798 C C . VAL A 1 96 ? -3.528 1.684 18.714 1.00 86.38 96 VAL A C 1
ATOM 800 O O . VAL A 1 96 ? -2.861 0.675 18.948 1.00 86.38 96 VAL A O 1
ATOM 803 N N . VAL A 1 97 ? -4.603 2.016 19.430 1.00 85.62 97 VAL A N 1
ATOM 804 C CA . VAL A 1 97 ? -5.158 1.177 20.495 1.00 85.62 97 VAL A CA 1
ATOM 805 C C . VAL A 1 97 ? -6.277 0.319 19.917 1.00 85.62 97 VAL A C 1
ATOM 807 O O . VAL A 1 97 ? -7.259 0.844 19.397 1.00 85.62 97 VAL A O 1
ATOM 810 N N . LEU A 1 98 ? -6.132 -1.002 20.027 1.00 86.44 98 LEU A N 1
ATOM 811 C CA . LEU A 1 98 ? -7.189 -1.945 19.669 1.00 86.44 98 LEU A CA 1
ATOM 812 C C . LEU A 1 98 ? -8.189 -2.053 20.818 1.00 86.44 98 LEU A C 1
ATOM 814 O O . LEU A 1 98 ? -7.811 -2.379 21.945 1.00 86.44 98 LEU A O 1
ATOM 818 N N . GLN A 1 99 ? -9.465 -1.836 20.528 1.00 88.06 99 GLN A N 1
ATOM 819 C CA . GLN A 1 99 ? -10.542 -2.118 21.470 1.00 88.06 99 GLN A CA 1
ATOM 820 C C . GLN A 1 99 ? -11.088 -3.520 21.203 1.00 88.06 99 GLN A C 1
ATOM 822 O O . GLN A 1 99 ? -11.422 -3.854 20.070 1.00 88.06 99 GLN A O 1
ATOM 827 N N . SER A 1 100 ? -11.152 -4.357 22.237 1.00 84.44 100 SER A N 1
ATOM 828 C CA . SER A 1 100 ? -11.735 -5.700 22.145 1.00 84.44 100 SER A CA 1
ATOM 829 C C . SER A 1 100 ? -13.236 -5.629 22.379 1.00 84.44 100 SER A C 1
ATOM 831 O O . SER A 1 100 ? -13.672 -5.098 23.399 1.00 84.44 100 SER A O 1
ATOM 833 N N . SER A 1 101 ? -14.017 -6.211 21.477 1.00 80.94 101 SER A N 1
ATOM 834 C CA . SER A 1 101 ? -15.455 -6.400 21.643 1.00 80.94 101 SER A CA 1
ATOM 835 C C . SER A 1 101 ? -15.813 -7.805 21.178 1.00 80.94 101 SER A C 1
ATOM 837 O O . SER A 1 101 ? -15.690 -8.120 19.994 1.00 80.94 101 SER A O 1
ATOM 839 N N . GLU A 1 102 ? -16.216 -8.655 22.126 1.00 80.75 102 GLU A N 1
ATOM 840 C CA . GLU A 1 102 ? -16.530 -10.068 21.880 1.00 80.75 102 GLU A CA 1
ATOM 841 C C . GLU A 1 102 ? -15.395 -10.781 21.108 1.00 80.75 102 GLU A C 1
ATOM 843 O O . GLU A 1 102 ? -14.266 -10.861 21.590 1.00 80.75 102 GLU A O 1
ATOM 848 N N . ASP A 1 103 ? -15.698 -11.243 19.893 1.00 84.25 103 ASP A N 1
ATOM 849 C CA . ASP A 1 103 ? -14.825 -11.967 18.964 1.00 84.25 103 ASP A CA 1
ATOM 850 C C . ASP A 1 103 ? -14.129 -11.053 17.934 1.00 84.25 103 ASP A C 1
ATOM 852 O O . ASP A 1 103 ? -13.601 -11.521 16.916 1.00 84.25 103 ASP A O 1
ATOM 856 N N . CYS A 1 104 ? -14.187 -9.737 18.129 1.00 85.00 104 CYS A N 1
ATOM 857 C CA . CYS A 1 104 ? -13.666 -8.745 17.199 1.00 85.00 104 CYS A CA 1
ATOM 858 C C . CYS A 1 104 ? -12.790 -7.705 17.904 1.00 85.00 104 CYS A C 1
ATOM 860 O O . CYS A 1 104 ? -12.927 -7.417 19.093 1.00 85.00 104 CYS A O 1
ATOM 862 N N . TYR A 1 105 ? -11.908 -7.101 17.120 1.00 88.12 105 TYR A N 1
ATOM 863 C CA . TYR A 1 105 ? -11.196 -5.892 17.487 1.00 88.12 105 TYR A CA 1
ATOM 864 C C . TYR A 1 1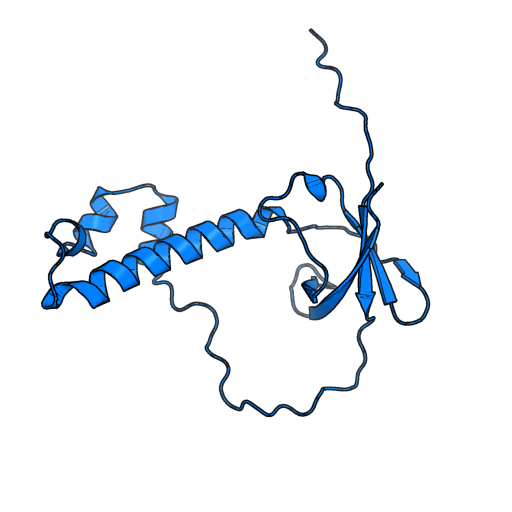05 ? -11.705 -4.726 16.650 1.00 88.12 105 TYR A C 1
ATOM 866 O O . TYR A 1 105 ? -12.058 -4.892 15.478 1.00 88.12 105 TYR A O 1
ATOM 874 N N . SER A 1 106 ? -11.729 -3.547 17.260 1.00 89.00 106 SER A N 1
ATOM 875 C CA . SER A 1 106 ? -12.052 -2.296 16.595 1.00 89.00 106 SER A CA 1
ATOM 876 C C . SER A 1 106 ? -10.937 -1.270 16.743 1.00 89.00 106 SER A C 1
ATOM 878 O O . SER A 1 106 ? -10.287 -1.182 17.788 1.00 89.00 106 SER A O 1
ATOM 880 N N . ILE A 1 107 ? -10.738 -0.484 15.687 1.00 89.62 107 ILE A N 1
ATOM 881 C CA . ILE A 1 107 ? -9.822 0.658 15.665 1.00 89.62 107 ILE A CA 1
ATOM 882 C C . ILE A 1 107 ? -10.539 1.898 15.170 1.00 89.62 107 ILE A C 1
ATOM 884 O O . ILE A 1 107 ? -11.349 1.829 14.245 1.00 89.62 107 ILE A O 1
ATOM 888 N N . THR A 1 108 ? -10.184 3.030 15.761 1.00 88.44 108 THR A N 1
ATOM 889 C CA . THR A 1 108 ? -10.574 4.339 15.256 1.00 88.44 108 THR A CA 1
ATOM 890 C C . THR A 1 108 ? -9.546 4.805 14.238 1.00 88.44 108 THR A C 1
ATOM 892 O O . THR A 1 108 ? -8.362 4.921 14.558 1.00 88.44 108 THR A O 1
ATOM 895 N N . VAL A 1 109 ? -10.002 5.088 13.019 1.00 86.75 109 VAL A N 1
ATOM 896 C CA . VAL A 1 109 ? -9.165 5.595 11.932 1.00 86.75 109 VAL A CA 1
ATOM 897 C C . VAL A 1 109 ? -9.586 7.021 11.574 1.00 86.75 109 VAL A C 1
ATOM 899 O O . VAL A 1 109 ? -10.727 7.238 11.137 1.00 86.75 109 VAL A O 1
ATOM 902 N N . PRO A 1 110 ? -8.687 8.008 11.734 1.00 84.81 110 PRO A N 1
ATOM 903 C CA . PRO A 1 110 ? -8.943 9.364 11.272 1.00 84.81 110 PRO A CA 1
ATOM 904 C C . PRO A 1 110 ? -8.916 9.411 9.740 1.00 84.81 110 PRO A C 1
ATOM 906 O O . PRO A 1 110 ? -8.113 8.732 9.108 1.00 84.81 110 PRO A O 1
ATOM 909 N N . GLY A 1 111 ? -9.795 10.211 9.132 1.00 81.06 111 GLY A N 1
ATOM 910 C CA . GLY A 1 111 ? -9.707 10.512 7.696 1.00 81.06 111 GLY A CA 1
ATOM 911 C C . GLY A 1 111 ? -9.997 9.341 6.748 1.00 81.06 111 GLY A C 1
ATOM 912 O O . GLY A 1 111 ? -9.683 9.437 5.570 1.00 81.06 111 GLY A O 1
ATOM 913 N N . LEU A 1 112 ? -10.641 8.256 7.202 1.00 82.25 112 LEU A N 1
ATOM 914 C CA . LEU A 1 112 ? -10.870 7.055 6.375 1.00 82.25 112 LEU A CA 1
ATOM 915 C C . LEU A 1 112 ? -11.549 7.342 5.017 1.00 82.25 112 LEU A C 1
ATOM 917 O O . LEU A 1 112 ? -11.283 6.661 4.032 1.00 82.25 112 LEU A O 1
ATOM 921 N N . LYS A 1 113 ? -12.431 8.352 4.965 1.00 79.19 113 LYS A N 1
ATOM 922 C CA . LYS A 1 113 ? -13.152 8.781 3.748 1.00 79.19 113 LYS A CA 1
ATOM 923 C C . LYS A 1 113 ? -12.269 9.523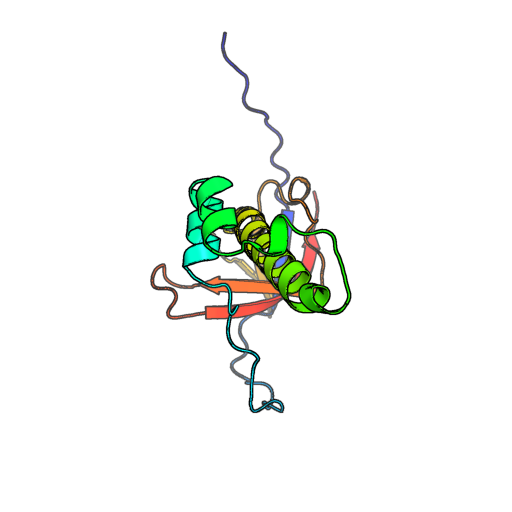 2.739 1.00 79.19 113 LYS A C 1
ATOM 925 O O . LYS A 1 113 ? -12.677 9.672 1.593 1.00 79.19 113 LYS A O 1
ATOM 930 N N . GLU A 1 114 ? -11.122 10.023 3.182 1.00 81.19 114 GLU A N 1
ATOM 931 C CA . GLU A 1 114 ? -10.176 10.800 2.376 1.00 81.19 114 GLU A CA 1
ATOM 932 C C . GLU A 1 114 ? -9.146 9.897 1.690 1.00 81.19 114 GLU A C 1
ATOM 934 O O . GLU A 1 114 ? -8.486 10.329 0.747 1.00 81.19 114 GLU A O 1
ATOM 939 N N . PHE A 1 115 ? -9.029 8.638 2.122 1.00 81.75 115 PHE A N 1
ATOM 940 C CA . PHE A 1 115 ? -8.146 7.683 1.474 1.00 81.75 115 PHE A CA 1
ATOM 941 C C . PHE A 1 115 ? -8.648 7.275 0.089 1.00 81.75 115 PHE A C 1
ATOM 943 O O . PHE A 1 115 ? -9.834 7.000 -0.131 1.00 81.75 115 PHE A O 1
ATOM 950 N N . HIS A 1 116 ? -7.701 7.178 -0.841 1.00 79.12 116 HIS A N 1
ATOM 951 C CA . HIS A 1 116 ? -7.943 6.759 -2.211 1.00 79.12 116 HIS A CA 1
ATOM 952 C C . HIS A 1 116 ? -6.962 5.645 -2.605 1.00 79.12 116 HIS A C 1
ATOM 954 O O . HIS A 1 116 ? -5.751 5.864 -2.564 1.00 79.12 116 HIS A O 1
ATOM 960 N N . PRO A 1 117 ? -7.444 4.449 -3.000 1.00 83.62 117 PRO A N 1
ATOM 961 C CA . PRO A 1 117 ? -8.848 4.018 -3.076 1.00 83.62 117 PRO A CA 1
ATOM 962 C C . PRO A 1 117 ? -9.548 3.858 -1.703 1.00 83.62 117 PRO A C 1
ATOM 964 O O . PRO A 1 117 ? -8.903 3.598 -0.699 1.00 83.62 117 PRO A O 1
ATOM 967 N N . PRO A 1 118 ? -10.889 3.965 -1.636 1.00 85.31 118 PRO A N 1
ATOM 968 C CA . PRO A 1 118 ? -11.606 3.853 -0.367 1.00 85.31 118 PRO A CA 1
ATOM 969 C C . PRO A 1 118 ? -11.493 2.444 0.224 1.00 85.31 118 PRO A C 1
ATOM 971 O O . PRO A 1 118 ? -11.645 1.460 -0.504 1.00 85.31 118 PRO A O 1
ATOM 974 N N . VAL A 1 119 ? -11.326 2.365 1.545 1.00 87.19 119 VAL A N 1
ATOM 975 C CA . VAL A 1 119 ? -11.310 1.106 2.307 1.00 87.19 119 VAL A CA 1
ATOM 976 C C . VAL A 1 119 ? -12.691 0.447 2.288 1.00 87.19 119 VAL A C 1
ATOM 978 O O . VAL A 1 119 ? -13.716 1.109 2.481 1.00 87.19 119 VAL A O 1
ATOM 981 N N . ARG A 1 120 ? -12.732 -0.867 2.063 1.00 88.94 120 ARG A N 1
ATOM 982 C CA . ARG A 1 120 ? -13.953 -1.666 1.915 1.00 88.94 120 ARG A CA 1
ATOM 983 C C . ARG A 1 120 ? -13.984 -2.837 2.888 1.00 88.94 120 ARG A C 1
ATOM 985 O O . ARG A 1 120 ? -12.973 -3.330 3.379 1.00 88.94 120 ARG A O 1
ATOM 992 N N . THR A 1 121 ? -15.191 -3.323 3.157 1.00 89.25 121 THR A N 1
ATOM 993 C CA . THR A 1 121 ? -15.373 -4.601 3.853 1.00 89.25 121 THR A CA 1
ATOM 994 C C . THR A 1 121 ? -14.759 -5.732 3.031 1.00 89.25 121 THR A C 1
ATOM 996 O O . THR A 1 121 ? -14.989 -5.802 1.824 1.00 89.25 121 THR A O 1
ATOM 999 N N . GLY A 1 122 ? -14.033 -6.633 3.688 1.00 85.62 122 GLY A N 1
ATOM 1000 C CA . GLY A 1 122 ? -13.287 -7.720 3.056 1.00 85.62 122 GLY A CA 1
ATOM 1001 C C . GLY A 1 122 ? -11.816 -7.401 2.788 1.00 85.62 122 GLY A C 1
ATOM 1002 O O . GLY A 1 122 ? -11.041 -8.344 2.635 1.00 85.62 122 GLY A O 1
ATOM 1003 N N . ASP A 1 123 ? -11.418 -6.124 2.800 1.00 87.94 123 ASP A N 1
ATOM 1004 C CA . ASP A 1 123 ? -10.006 -5.749 2.690 1.00 87.94 123 ASP A CA 1
ATOM 1005 C C . ASP A 1 123 ? -9.211 -6.319 3.868 1.00 87.94 123 ASP A C 1
ATOM 1007 O O . ASP A 1 123 ? -9.722 -6.449 4.983 1.00 87.94 123 ASP A O 1
ATOM 1011 N N . ILE A 1 124 ? -7.959 -6.684 3.612 1.00 86.44 124 ILE A N 1
ATOM 1012 C CA . ILE A 1 124 ? -7.091 -7.322 4.597 1.00 86.44 124 ILE A CA 1
ATOM 1013 C C . ILE A 1 124 ? -6.339 -6.262 5.399 1.00 86.44 124 ILE A C 1
ATOM 1015 O O . ILE A 1 124 ? -5.670 -5.403 4.828 1.00 86.44 124 ILE A O 1
ATOM 1019 N N . VAL A 1 125 ? -6.408 -6.362 6.725 1.00 86.50 125 VAL A N 1
ATOM 1020 C CA . VAL A 1 125 ? -5.644 -5.527 7.655 1.00 86.50 125 VAL A CA 1
ATOM 1021 C C . VAL A 1 125 ? -4.532 -6.360 8.273 1.00 86.50 125 VAL A C 1
ATOM 1023 O O . VAL A 1 125 ? -4.784 -7.438 8.815 1.00 86.50 125 VAL A O 1
ATOM 1026 N N . ASN A 1 126 ? -3.316 -5.820 8.227 1.00 86.81 126 ASN A N 1
ATOM 1027 C CA . ASN A 1 126 ? -2.157 -6.359 8.926 1.00 86.81 126 ASN A CA 1
ATOM 1028 C C . ASN A 1 126 ? -1.921 -5.563 10.206 1.00 86.81 126 ASN A C 1
ATOM 1030 O O . ASN A 1 126 ? -1.830 -4.338 10.184 1.00 86.81 126 ASN A O 1
ATOM 1034 N N . ILE A 1 127 ? -1.806 -6.265 11.325 1.00 85.50 127 ILE A N 1
ATOM 1035 C CA . ILE A 1 127 ? -1.638 -5.670 12.646 1.00 85.50 127 ILE A CA 1
ATOM 1036 C C . ILE A 1 127 ? -0.367 -6.202 13.254 1.00 85.50 127 ILE A C 1
ATOM 1038 O O . ILE A 1 127 ? -0.216 -7.407 13.447 1.00 85.50 127 ILE A O 1
ATOM 1042 N N . TYR A 1 128 ? 0.517 -5.285 13.613 1.00 85.81 128 TYR A N 1
ATOM 1043 C CA . TYR A 1 128 ? 1.788 -5.611 14.229 1.00 85.81 128 TYR A CA 1
ATOM 1044 C C . TYR A 1 128 ? 1.752 -5.226 15.700 1.00 85.81 128 TYR A C 1
ATOM 1046 O O . TYR A 1 128 ? 1.588 -4.058 16.045 1.00 85.81 128 TYR A O 1
ATOM 1054 N N . ARG A 1 129 ? 1.922 -6.210 16.588 1.00 82.00 129 ARG A N 1
ATOM 1055 C CA . ARG A 1 129 ? 1.903 -5.959 18.040 1.00 82.00 129 ARG A CA 1
ATOM 1056 C C . ARG A 1 129 ? 3.126 -5.178 18.518 1.00 82.00 129 ARG A C 1
ATOM 1058 O O . ARG A 1 129 ? 3.092 -4.530 19.558 1.00 82.00 129 ARG A O 1
ATOM 1065 N N . SER A 1 130 ? 4.228 -5.281 17.783 1.00 76.50 130 SER A N 1
ATOM 1066 C CA . SER A 1 130 ? 5.481 -4.612 18.111 1.00 76.50 130 SER A CA 1
ATOM 1067 C C . SER A 1 130 ? 6.062 -3.928 16.876 1.00 76.50 130 SER A C 1
ATOM 1069 O O . SER A 1 130 ? 5.893 -4.441 15.767 1.00 76.50 130 SER A O 1
ATOM 1071 N N . PRO A 1 131 ? 6.825 -2.836 17.059 1.00 72.81 131 PRO A N 1
ATOM 1072 C CA . PRO A 1 131 ? 7.507 -2.144 15.962 1.00 72.81 131 PRO A CA 1
ATOM 1073 C C . PRO A 1 131 ? 8.570 -3.009 15.267 1.00 72.81 131 PRO A C 1
ATOM 1075 O O . PRO A 1 131 ? 9.076 -2.641 14.216 1.00 72.81 131 PRO A O 1
ATOM 1078 N N . ASN A 1 132 ? 8.902 -4.176 15.830 1.00 76.31 132 ASN A N 1
ATOM 1079 C CA . ASN A 1 132 ? 9.825 -5.133 15.227 1.00 76.31 132 ASN A CA 1
ATOM 1080 C C . ASN A 1 132 ? 9.145 -6.048 14.191 1.00 76.31 132 ASN A C 1
ATOM 1082 O O . ASN A 1 132 ? 9.796 -6.962 13.692 1.00 76.31 132 ASN A O 1
ATOM 1086 N N . TYR A 1 133 ? 7.844 -5.863 13.924 1.00 74.25 133 TYR A N 1
ATOM 1087 C CA . TYR A 1 133 ? 7.042 -6.617 12.948 1.00 74.25 133 TYR A CA 1
ATOM 1088 C C . TYR A 1 133 ? 7.053 -8.151 13.134 1.00 74.25 133 TYR A C 1
ATOM 1090 O O . TYR A 1 133 ? 6.707 -8.897 12.223 1.00 74.25 133 TYR A O 1
ATOM 1098 N N . LYS A 1 134 ? 7.439 -8.648 14.321 1.00 71.31 134 LYS A N 1
ATOM 1099 C CA . LYS A 1 134 ? 7.582 -10.093 14.605 1.00 71.31 134 LYS A CA 1
ATOM 1100 C C . LYS A 1 134 ? 6.261 -10.808 14.870 1.00 71.31 134 LYS A C 1
ATOM 1102 O O . LYS A 1 134 ? 6.128 -11.989 14.572 1.00 71.31 134 LYS A O 1
ATOM 1107 N N . GLU A 1 135 ? 5.311 -10.102 15.468 1.00 76.25 135 GLU A N 1
ATOM 1108 C CA . GLU A 1 135 ? 3.988 -10.624 15.802 1.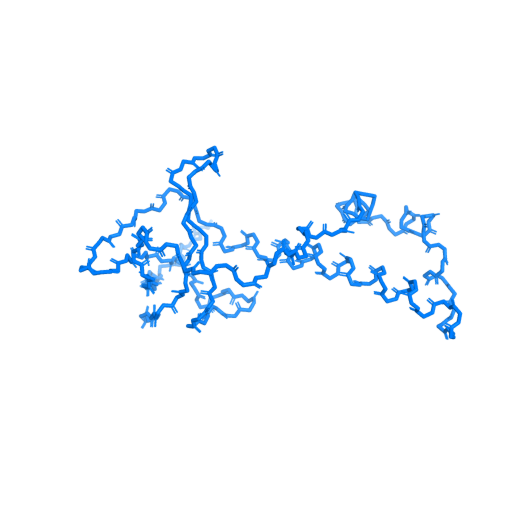00 76.25 135 GLU A CA 1
ATOM 1109 C C . GLU A 1 135 ? 2.978 -9.910 14.920 1.00 76.25 135 GLU A C 1
ATOM 1111 O O . GLU A 1 135 ? 2.699 -8.728 15.137 1.00 76.25 135 GLU A O 1
ATOM 1116 N N . MET A 1 136 ? 2.494 -10.630 13.910 1.00 80.25 136 MET A N 1
ATOM 1117 C CA . MET A 1 136 ? 1.547 -10.131 12.926 1.00 80.25 136 MET A CA 1
ATOM 1118 C C . MET A 1 136 ? 0.235 -10.897 13.034 1.00 80.25 136 MET A C 1
ATOM 1120 O O . MET A 1 136 ? 0.223 -12.129 13.068 1.00 80.25 136 MET A O 1
ATOM 1124 N N . PHE A 1 137 ? -0.862 -10.155 13.041 1.00 81.00 137 PHE A N 1
ATOM 1125 C CA . PHE A 1 137 ? -2.189 -10.678 12.787 1.00 81.00 137 PHE A CA 1
ATOM 1126 C C . PHE A 1 137 ? -2.700 -10.139 11.452 1.00 81.00 137 PHE A C 1
ATOM 1128 O O . PHE A 1 137 ? -2.551 -8.955 11.168 1.00 81.00 137 PHE A O 1
ATOM 1135 N N . GLU A 1 138 ? -3.301 -11.015 10.655 1.00 84.00 138 GLU A N 1
ATOM 1136 C CA . GLU A 1 138 ? -3.923 -10.688 9.377 1.00 84.00 138 GLU A CA 1
ATOM 1137 C C . GLU A 1 138 ? -5.410 -11.033 9.473 1.00 84.00 138 GLU A C 1
ATOM 1139 O O . GLU A 1 138 ? -5.766 -12.155 9.848 1.00 84.00 138 GLU A O 1
ATOM 1144 N N . GLY A 1 139 ? -6.284 -10.082 9.149 1.00 83.12 139 GLY A N 1
ATOM 1145 C CA . GLY A 1 139 ? -7.725 -10.303 9.217 1.00 83.12 139 GLY A CA 1
ATOM 1146 C C . GLY A 1 139 ? -8.514 -9.413 8.260 1.00 83.12 139 GLY A C 1
ATOM 1147 O O . GLY A 1 139 ? -8.136 -8.260 8.050 1.00 83.12 139 GLY A O 1
ATOM 1148 N N . PRO A 1 140 ? -9.622 -9.915 7.683 1.00 87.12 140 PRO A N 1
ATOM 1149 C CA . PRO A 1 140 ? -10.476 -9.109 6.824 1.00 87.12 140 PRO A CA 1
ATOM 1150 C C . PRO A 1 140 ? -11.310 -8.115 7.640 1.00 87.12 140 PRO A C 1
ATOM 1152 O O . PRO A 1 140 ? -11.826 -8.445 8.714 1.00 87.12 140 PRO A O 1
ATOM 1155 N N . ILE A 1 141 ? -11.534 -6.924 7.091 1.00 89.88 141 ILE A N 1
ATOM 1156 C CA . ILE A 1 141 ? -12.478 -5.949 7.641 1.00 89.88 141 ILE A CA 1
ATOM 1157 C C . ILE A 1 141 ? -13.890 -6.525 7.558 1.00 89.88 141 ILE A C 1
ATOM 1159 O O . ILE A 1 141 ? -14.420 -6.761 6.472 1.00 89.88 141 ILE A O 1
ATOM 1163 N N . LYS A 1 142 ? -14.535 -6.715 8.708 1.00 88.56 142 LYS A N 1
ATOM 1164 C CA . LYS A 1 142 ? -15.926 -7.178 8.789 1.00 88.56 142 LYS A CA 1
ATOM 1165 C C . LYS A 1 142 ? -16.921 -6.043 8.635 1.00 88.56 142 LYS A C 1
ATOM 1167 O O . LYS A 1 142 ? -17.975 -6.228 8.033 1.00 88.56 142 LYS A O 1
ATOM 1172 N N . LYS A 1 143 ? -16.622 -4.890 9.228 1.00 88.00 143 LYS A N 1
ATOM 1173 C CA . LYS A 1 143 ? -17.549 -3.761 9.282 1.00 88.00 143 LYS A CA 1
ATOM 1174 C C . LYS A 1 143 ? -16.780 -2.452 9.314 1.00 88.00 143 LYS A C 1
ATOM 1176 O O . LYS A 1 143 ? -15.749 -2.352 9.972 1.00 88.00 143 LYS A O 1
ATOM 1181 N N . ILE A 1 144 ? -17.331 -1.459 8.628 1.00 88.12 144 ILE A N 1
ATOM 1182 C CA . ILE A 1 144 ? -16.874 -0.075 8.667 1.00 88.12 144 ILE A CA 1
ATOM 1183 C C . ILE A 1 144 ? -18.052 0.750 9.178 1.00 88.12 144 ILE A C 1
ATOM 1185 O O . ILE A 1 144 ? -19.142 0.695 8.606 1.00 88.12 144 ILE A O 1
ATOM 1189 N N . ILE A 1 145 ? -17.850 1.458 10.282 1.00 85.31 145 ILE A N 1
ATOM 1190 C CA . ILE A 1 145 ? -18.820 2.394 10.846 1.00 85.31 145 ILE A CA 1
ATOM 1191 C C . ILE A 1 145 ? -18.321 3.786 10.478 1.00 85.31 145 ILE A C 1
ATOM 1193 O O . ILE A 1 145 ? -17.226 4.180 10.875 1.00 85.31 145 ILE A O 1
ATOM 1197 N N . LEU A 1 146 ? -19.097 4.472 9.643 1.00 78.50 146 LEU A N 1
ATOM 1198 C CA . LEU A 1 146 ? -18.792 5.813 9.168 1.00 78.50 146 LEU A CA 1
ATOM 1199 C C . LEU A 1 146 ? -19.653 6.816 9.935 1.00 78.50 146 LEU A C 1
ATOM 1201 O O . LEU A 1 146 ? -20.878 6.707 9.877 1.00 78.50 146 LEU A O 1
ATOM 1205 N N . ASP A 1 147 ? -19.010 7.800 10.558 1.00 63.09 147 ASP A N 1
ATOM 1206 C CA . ASP A 1 147 ? -19.671 8.964 11.167 1.00 63.09 147 ASP A CA 1
ATOM 1207 C C . ASP A 1 147 ? -20.012 10.057 10.133 1.00 63.09 147 ASP A C 1
ATOM 1209 O O . ASP A 1 147 ? -19.262 10.247 9.132 1.00 63.09 147 ASP A O 1
#